Protein AF-A0A426XT14-F1 (afdb_monomer_lite)

Organism: Ensete ventricosum (NCBI:txid4639)

Sequence (103 aa):
MAAATVSGINLHDLPESILTNIFLLVSDVRSRNAMALACRRWRYLERATRASLALRGHVRAPFLVPTCFPAVADLDLSLLSPWGHHPFLHHQQPPQHYHHHHH

Radius of gyration: 22.33 Å; chains: 1; bounding box: 71×34×58 Å

pLDDT: mean 83.22, std 16.72, range [40.22, 98.12]

InterPro domains:
  IPR036047 F-box-like domain superfamily [SSF81383] (7-46)
  IPR041567 COI1, F-box [PF18511] (14-51)

Secondary structure (DSSP, 8-state):
----------GGGS-HHHHHHHHHH---HHHHHHHHHH-HHHHHHHHHH--EEEEEEE-S-GGGHHHH-TT--EEEEEEEESTTS-TTS---PPP--------

Structure (mmCIF, N/CA/C/O backbone):
data_AF-A0A426XT14-F1
#
_entry.id   AF-A0A426XT14-F1
#
loop_
_atom_site.group_PDB
_atom_site.id
_atom_site.type_symbol
_atom_site.label_atom_id
_atom_site.label_alt_id
_atom_site.label_comp_id
_atom_site.label_asym_id
_atom_site.label_entity_id
_atom_site.label_seq_id
_atom_site.pdbx_PDB_ins_code
_atom_site.Cartn_x
_atom_site.Cartn_y
_atom_site.Cartn_z
_atom_site.occupancy
_atom_site.B_iso_or_equiv
_atom_site.auth_seq_id
_atom_site.auth_comp_id
_atom_site.auth_asym_id
_atom_site.auth_atom_id
_atom_site.pdbx_PDB_model_num
ATOM 1 N N . MET A 1 1 ? -15.127 23.721 39.820 1.00 40.22 1 MET A N 1
ATOM 2 C CA . MET A 1 1 ? -15.861 22.909 38.826 1.00 40.22 1 MET A CA 1
ATOM 3 C C . MET A 1 1 ? -14.832 22.267 37.911 1.00 40.22 1 MET A C 1
ATOM 5 O O . MET A 1 1 ? -14.126 22.998 37.231 1.00 40.22 1 MET A O 1
ATOM 9 N N . ALA A 1 2 ? -14.660 20.945 37.969 1.00 44.62 2 ALA A N 1
ATOM 10 C CA . ALA A 1 2 ? -13.751 20.232 37.073 1.00 44.62 2 ALA A CA 1
ATOM 11 C C . ALA A 1 2 ? -14.435 20.069 35.709 1.00 44.62 2 ALA A C 1
ATOM 13 O O . ALA A 1 2 ? -15.531 19.515 35.636 1.00 44.62 2 ALA A O 1
ATOM 14 N N . ALA A 1 3 ? -13.821 20.597 34.651 1.00 51.94 3 ALA A N 1
ATOM 15 C CA . ALA A 1 3 ? -14.293 20.408 33.288 1.00 51.94 3 ALA A CA 1
ATOM 16 C C . ALA A 1 3 ? -14.131 18.928 32.920 1.00 51.94 3 ALA A C 1
ATOM 18 O O . ALA A 1 3 ? -13.010 18.423 32.870 1.00 51.94 3 ALA A O 1
ATOM 19 N N . ALA A 1 4 ? -15.244 18.230 32.695 1.00 59.06 4 ALA A N 1
ATOM 20 C CA . ALA A 1 4 ? -15.214 16.896 32.120 1.00 59.06 4 ALA A CA 1
ATOM 21 C C . ALA A 1 4 ? -14.629 17.010 30.708 1.00 59.06 4 ALA A C 1
ATOM 23 O O . ALA A 1 4 ? -15.250 17.574 29.806 1.00 59.06 4 ALA A O 1
ATOM 24 N N . THR A 1 5 ? -13.405 16.524 30.524 1.00 61.31 5 THR A N 1
ATOM 25 C CA . THR A 1 5 ? -12.832 16.351 29.197 1.00 61.31 5 THR A CA 1
ATOM 26 C C . THR A 1 5 ? -13.654 15.280 28.494 1.00 61.31 5 THR A C 1
ATOM 28 O O . THR A 1 5 ? -13.698 14.132 28.930 1.00 61.31 5 THR A O 1
ATOM 31 N N . VAL A 1 6 ? -14.334 15.642 27.404 1.00 64.69 6 VAL A N 1
ATOM 32 C CA . VAL A 1 6 ? -14.827 14.636 26.462 1.00 64.69 6 VAL A CA 1
ATOM 33 C C . VAL A 1 6 ? -13.582 13.946 25.922 1.00 64.69 6 VAL A C 1
ATOM 35 O O . VAL A 1 6 ? -12.864 14.503 25.092 1.00 64.69 6 VAL A O 1
ATOM 38 N N . SER A 1 7 ? -13.275 12.762 26.444 1.00 66.81 7 SER A N 1
ATOM 39 C CA . SER A 1 7 ? -12.279 11.883 25.851 1.00 66.81 7 SER A CA 1
ATOM 40 C C . SER A 1 7 ? -12.852 11.427 24.513 1.00 66.81 7 SER A C 1
ATOM 42 O O . SER A 1 7 ? -13.628 10.474 24.450 1.00 66.81 7 SER A O 1
ATOM 44 N N . GLY A 1 8 ? -12.555 12.178 23.453 1.00 68.56 8 GLY A N 1
ATOM 45 C CA . GLY A 1 8 ? -12.885 11.764 22.099 1.00 68.56 8 GLY A CA 1
ATOM 46 C C . GLY A 1 8 ? -12.298 10.380 21.833 1.00 68.56 8 GLY A C 1
ATOM 47 O O . GLY A 1 8 ? -11.229 10.046 22.345 1.00 68.56 8 GLY A O 1
ATOM 48 N N . ILE A 1 9 ? -13.006 9.572 21.047 1.00 77.12 9 ILE A N 1
ATOM 49 C CA . ILE A 1 9 ? -12.474 8.300 20.557 1.00 77.12 9 ILE A CA 1
ATOM 50 C C . ILE A 1 9 ? -11.244 8.639 19.718 1.00 77.12 9 ILE A C 1
ATOM 52 O O . ILE A 1 9 ? -11.362 9.316 18.693 1.00 77.12 9 ILE A O 1
ATOM 56 N N . ASN A 1 10 ? -10.060 8.211 20.155 1.00 85.25 10 ASN A N 1
ATOM 57 C CA . ASN A 1 10 ? -8.862 8.413 19.358 1.00 85.25 10 ASN A CA 1
ATOM 58 C C . ASN A 1 10 ? -8.885 7.433 18.193 1.00 85.25 10 ASN A C 1
ATOM 60 O O . ASN A 1 10 ? -9.397 6.319 18.292 1.00 85.25 10 ASN A O 1
ATOM 64 N N . LEU A 1 11 ? -8.241 7.803 17.089 1.00 85.50 11 LEU A N 1
ATOM 65 C CA . LEU A 1 11 ? -8.120 6.917 15.933 1.00 85.50 11 LEU A CA 1
ATOM 66 C C . LEU A 1 11 ? -7.453 5.573 16.306 1.00 85.50 11 LEU A C 1
ATOM 68 O O . LEU A 1 11 ? -7.744 4.542 15.709 1.00 85.50 11 LEU A O 1
ATOM 72 N N . HIS A 1 12 ? -6.59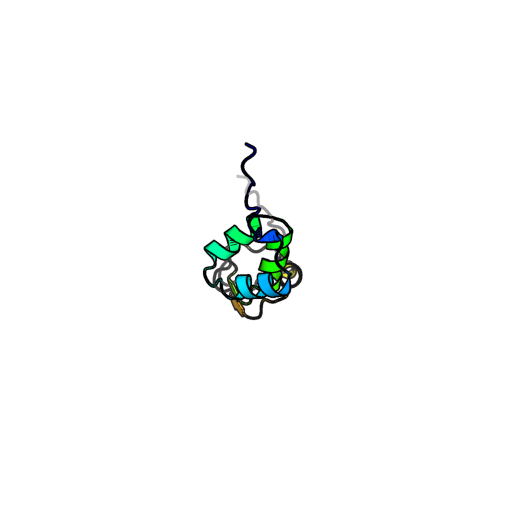6 5.561 17.330 1.00 84.19 12 HIS A N 1
ATOM 73 C CA . HIS A 1 12 ? -5.966 4.349 17.859 1.00 84.19 12 HIS A CA 1
ATOM 74 C C . HIS A 1 12 ? -6.923 3.418 18.616 1.00 84.19 12 HIS A C 1
ATOM 76 O O . HIS A 1 12 ? -6.643 2.222 18.691 1.00 84.19 12 HIS A O 1
ATOM 82 N N . ASP A 1 13 ? -8.044 3.930 19.118 1.00 89.38 13 ASP A N 1
ATOM 83 C CA . ASP A 1 13 ? -9.036 3.151 19.867 1.00 89.38 13 ASP A CA 1
ATOM 84 C C . ASP A 1 13 ? -9.971 2.372 18.926 1.00 89.38 13 ASP A C 1
ATOM 86 O O . ASP A 1 13 ? -10.738 1.514 19.361 1.00 89.38 13 ASP A O 1
ATOM 90 N N . LEU A 1 14 ? -9.895 2.634 17.614 1.00 91.19 14 LEU A N 1
ATOM 91 C CA . LEU A 1 14 ? -10.708 1.939 16.628 1.00 91.19 14 LEU A CA 1
ATOM 92 C C . LEU A 1 14 ? -10.291 0.462 16.457 1.00 91.19 14 LEU A C 1
ATOM 94 O O . LEU A 1 14 ? -9.090 0.135 16.442 1.00 91.19 14 LEU A O 1
ATOM 98 N N . PRO A 1 15 ? -11.276 -0.429 16.224 1.00 93.38 15 PRO A N 1
ATOM 99 C CA . PRO A 1 15 ? -11.034 -1.792 15.776 1.00 93.38 15 PRO A CA 1
ATOM 100 C 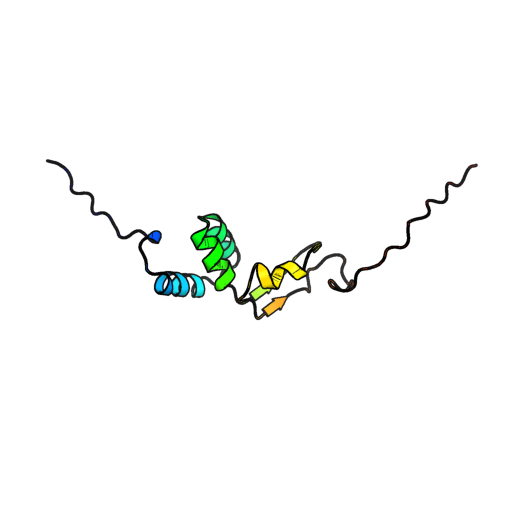C . PRO A 1 15 ? -10.175 -1.839 14.511 1.00 93.38 15 PRO A C 1
ATOM 102 O O . PRO A 1 15 ? -10.271 -0.982 13.627 1.00 93.38 15 PRO A O 1
ATOM 105 N N . GLU A 1 16 ? -9.361 -2.886 14.396 1.00 92.00 16 GLU A N 1
ATOM 106 C CA . GLU A 1 16 ? -8.430 -3.046 13.278 1.00 92.00 16 GLU A CA 1
ATOM 107 C C . GLU A 1 16 ? -9.133 -3.127 11.917 1.00 92.00 16 GLU A C 1
ATOM 109 O O . GLU A 1 16 ? -8.626 -2.574 10.946 1.00 92.00 16 GLU A O 1
ATOM 114 N N . SER A 1 17 ? -10.331 -3.713 11.845 1.00 94.62 17 SER A N 1
ATOM 115 C CA . SER A 1 17 ? -11.136 -3.769 10.617 1.00 94.62 17 SER A CA 1
ATOM 116 C C . SER A 1 17 ? -11.545 -2.382 10.109 1.00 94.62 17 SER A C 1
ATOM 118 O O . SER A 1 17 ? -11.454 -2.109 8.913 1.00 94.62 17 SER A O 1
ATOM 120 N N . ILE A 1 18 ? -11.937 -1.474 11.009 1.00 95.62 18 ILE A N 1
ATOM 121 C CA . ILE A 1 18 ? -12.309 -0.099 10.651 1.00 95.62 18 ILE A CA 1
ATOM 122 C C . ILE A 1 18 ? -11.069 0.673 10.199 1.00 95.62 18 ILE A C 1
ATOM 124 O O . ILE A 1 18 ? -11.101 1.323 9.156 1.00 95.62 18 ILE A O 1
ATOM 128 N N . LEU A 1 19 ? -9.957 0.556 10.931 1.00 94.56 19 LEU A N 1
ATOM 129 C CA . LEU A 1 19 ? -8.693 1.176 10.525 1.00 94.56 19 LEU A CA 1
ATOM 130 C C . LEU A 1 19 ? -8.206 0.657 9.174 1.00 94.56 19 LEU A C 1
ATOM 132 O O . LEU A 1 19 ? -7.777 1.448 8.343 1.00 94.56 19 LEU A O 1
ATOM 136 N N . THR A 1 20 ? -8.323 -0.644 8.922 1.00 96.00 20 THR A N 1
ATOM 137 C CA . THR A 1 20 ? -7.972 -1.253 7.633 1.00 96.00 20 THR A CA 1
ATOM 138 C C . THR A 1 20 ? -8.786 -0.630 6.501 1.00 96.00 20 THR A C 1
ATOM 140 O O . THR A 1 20 ? -8.208 -0.203 5.503 1.00 96.00 20 THR A O 1
ATOM 143 N N . ASN A 1 21 ? -10.103 -0.482 6.678 1.00 9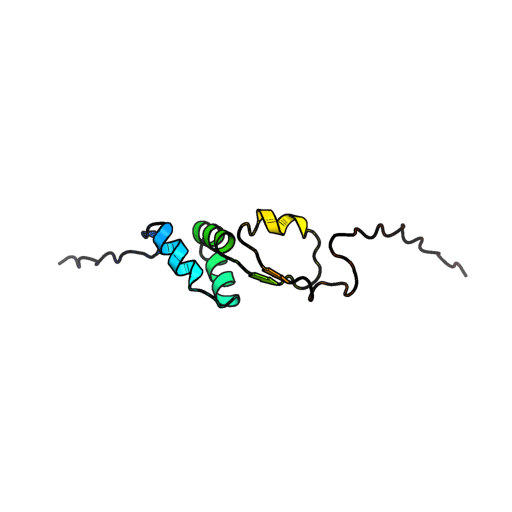6.62 21 ASN A N 1
ATOM 144 C CA . ASN A 1 21 ? -10.965 0.176 5.694 1.00 96.62 21 ASN A CA 1
ATOM 145 C C . ASN A 1 21 ? -10.580 1.643 5.467 1.00 96.62 21 ASN A C 1
ATOM 147 O O . ASN A 1 21 ? -10.506 2.078 4.323 1.00 96.62 21 ASN A O 1
ATOM 151 N N . ILE A 1 22 ? -10.264 2.396 6.527 1.00 95.75 22 ILE A N 1
ATOM 152 C CA . ILE A 1 22 ? -9.770 3.777 6.395 1.00 95.75 22 ILE A CA 1
ATOM 153 C C . ILE A 1 22 ? -8.485 3.803 5.564 1.00 95.75 22 ILE A C 1
ATOM 155 O O . ILE A 1 22 ? -8.356 4.618 4.655 1.00 95.75 22 ILE A O 1
ATOM 159 N N . PHE A 1 23 ? -7.544 2.898 5.838 1.00 96.69 23 PHE A N 1
ATOM 160 C CA . PHE A 1 23 ? -6.295 2.818 5.090 1.00 96.69 23 PHE A CA 1
ATOM 161 C C . PHE A 1 23 ? -6.546 2.486 3.619 1.00 96.69 23 PHE A C 1
ATOM 163 O O . PHE A 1 23 ? -5.910 3.095 2.769 1.00 96.69 23 PHE A O 1
ATOM 170 N N . LEU A 1 24 ? -7.470 1.582 3.290 1.00 96.38 24 LEU A N 1
ATOM 171 C CA . LEU A 1 24 ? -7.806 1.252 1.898 1.00 96.38 24 LEU A CA 1
ATOM 172 C C . LEU A 1 24 ? -8.349 2.454 1.105 1.00 96.38 24 LEU A C 1
ATOM 174 O O . LEU A 1 24 ? -8.149 2.519 -0.105 1.00 96.38 24 LEU A O 1
ATOM 178 N N . LEU A 1 25 ? -8.980 3.424 1.772 1.00 96.88 25 LEU A N 1
ATOM 179 C CA . LEU A 1 25 ? -9.497 4.642 1.137 1.00 96.88 25 LEU A CA 1
ATOM 180 C C . LEU A 1 25 ? -8.410 5.690 0.837 1.00 96.88 25 LEU A C 1
ATOM 182 O O . LEU A 1 25 ? -8.646 6.611 0.056 1.00 96.88 25 LEU A O 1
ATOM 186 N N . VAL A 1 26 ? -7.216 5.572 1.428 1.00 96.75 26 VAL A N 1
ATOM 187 C CA . VAL A 1 26 ? -6.104 6.501 1.172 1.00 96.75 26 VAL A CA 1
ATOM 188 C C . VAL A 1 26 ? -5.321 6.048 -0.059 1.00 96.75 26 VAL A C 1
ATOM 190 O O . VAL A 1 26 ? -4.480 5.146 0.019 1.00 96.75 26 VAL A O 1
ATOM 193 N N . SER A 1 27 ? -5.586 6.708 -1.188 1.00 94.44 27 SER A N 1
ATOM 194 C CA . SER A 1 27 ? -4.979 6.420 -2.495 1.00 94.44 27 SER A CA 1
ATOM 195 C C . SER A 1 27 ? -3.652 7.145 -2.742 1.00 94.44 27 SER A C 1
ATOM 197 O O . SER A 1 27 ? -2.767 6.602 -3.402 1.00 94.44 27 SER A O 1
ATOM 199 N N . ASP A 1 28 ? -3.483 8.357 -2.206 1.00 96.88 28 ASP A N 1
ATOM 200 C CA . ASP A 1 28 ? -2.276 9.155 -2.427 1.00 96.88 28 ASP A CA 1
ATOM 201 C C . ASP A 1 28 ? -1.036 8.516 -1.776 1.00 96.88 28 ASP A C 1
ATOM 203 O O . ASP A 1 28 ? -0.968 8.296 -0.562 1.00 96.88 28 ASP A O 1
ATOM 207 N N . VAL A 1 29 ? -0.006 8.267 -2.589 1.00 96.62 29 VAL A N 1
ATOM 208 C CA . VAL A 1 29 ? 1.223 7.575 -2.170 1.00 96.62 29 VAL A CA 1
ATOM 209 C C . VAL A 1 29 ? 1.963 8.350 -1.079 1.00 96.62 29 VAL A C 1
ATOM 211 O O . VAL A 1 29 ? 2.543 7.745 -0.172 1.00 96.62 29 VAL A O 1
ATOM 214 N N . ARG A 1 30 ? 1.953 9.688 -1.138 1.00 97.25 30 ARG A N 1
ATOM 215 C CA . ARG A 1 30 ? 2.661 10.526 -0.162 1.00 97.25 30 ARG A CA 1
ATOM 216 C C . ARG A 1 30 ? 1.995 10.447 1.207 1.00 97.25 30 ARG A C 1
ATOM 218 O O . ARG A 1 30 ? 2.687 10.247 2.204 1.00 97.25 30 ARG A O 1
ATOM 225 N N . SER A 1 31 ? 0.671 10.521 1.232 1.00 98.06 31 SER A N 1
ATOM 226 C CA . SER A 1 31 ? -0.164 10.347 2.419 1.00 98.06 31 SER A CA 1
ATOM 227 C C . SER A 1 31 ? 0.051 8.973 3.040 1.00 98.06 31 SER A C 1
ATOM 229 O O . SER A 1 31 ? 0.346 8.877 4.230 1.00 98.06 31 SER A O 1
ATOM 231 N N . ARG A 1 32 ? 0.043 7.908 2.230 1.00 97.69 32 ARG A N 1
ATOM 232 C CA . ARG A 1 32 ? 0.347 6.556 2.715 1.00 97.69 32 ARG A CA 1
ATOM 233 C C . ARG A 1 32 ? 1.737 6.447 3.341 1.00 97.69 32 ARG A C 1
ATOM 235 O O . ARG A 1 32 ? 1.894 5.860 4.408 1.00 97.69 32 ARG A O 1
ATOM 242 N N . ASN A 1 33 ? 2.754 7.039 2.715 1.00 97.50 33 ASN A N 1
ATOM 243 C CA . ASN A 1 33 ? 4.105 7.053 3.280 1.00 97.50 33 ASN A CA 1
ATOM 244 C C . ASN A 1 33 ? 4.153 7.794 4.626 1.00 97.50 33 ASN A C 1
ATOM 246 O O . ASN A 1 33 ? 4.814 7.319 5.545 1.00 97.50 33 ASN A O 1
ATOM 250 N N . ALA A 1 34 ? 3.437 8.914 4.762 1.00 98.12 34 ALA A N 1
ATOM 251 C CA . ALA A 1 34 ? 3.341 9.647 6.022 1.00 98.12 34 ALA A CA 1
ATOM 252 C C . ALA A 1 34 ? 2.627 8.829 7.113 1.00 98.12 34 ALA A C 1
ATOM 254 O O . ALA A 1 34 ? 3.109 8.762 8.243 1.00 98.12 34 ALA A O 1
ATOM 255 N N . MET A 1 35 ? 1.537 8.132 6.773 1.00 96.38 35 MET A N 1
ATOM 256 C CA . MET A 1 35 ? 0.821 7.252 7.707 1.00 96.38 35 MET A CA 1
ATOM 257 C C . MET A 1 35 ? 1.732 6.159 8.277 1.00 96.38 35 MET A C 1
ATOM 259 O O . MET A 1 35 ? 1.726 5.916 9.482 1.00 96.38 35 MET A O 1
ATOM 263 N N . ALA A 1 36 ? 2.570 5.540 7.440 1.00 97.06 36 ALA A N 1
ATOM 264 C CA . ALA A 1 36 ? 3.517 4.517 7.883 1.00 97.06 36 ALA A CA 1
ATOM 265 C C . ALA A 1 36 ? 4.572 5.033 8.884 1.00 97.06 36 ALA A C 1
ATOM 267 O O . ALA A 1 36 ? 5.203 4.226 9.569 1.00 97.06 36 ALA A O 1
ATOM 268 N N . LEU A 1 37 ? 4.782 6.350 8.975 1.00 97.69 37 LEU A N 1
ATOM 269 C CA . LEU A 1 37 ? 5.733 6.969 9.901 1.00 97.69 37 LEU A CA 1
ATOM 270 C C . LEU A 1 37 ? 5.099 7.392 11.231 1.00 97.69 37 LEU A C 1
ATOM 272 O O . LEU A 1 37 ? 5.833 7.645 12.181 1.00 97.69 37 LEU A O 1
ATOM 276 N N . ALA A 1 38 ? 3.767 7.437 11.329 1.00 95.56 38 ALA A N 1
ATOM 277 C CA . ALA A 1 38 ? 3.080 7.902 12.532 1.00 95.56 38 ALA A CA 1
ATOM 278 C C . ALA A 1 38 ? 3.317 6.979 13.740 1.00 95.56 38 ALA A C 1
ATOM 280 O O . ALA A 1 38 ? 3.644 7.441 14.830 1.00 95.56 38 ALA A O 1
ATOM 281 N N . CYS A 1 39 ? 3.169 5.660 13.559 1.00 94.94 39 CYS A N 1
ATOM 282 C CA . CYS A 1 39 ? 3.475 4.664 14.587 1.00 94.94 39 CYS A CA 1
ATOM 283 C C . CYS A 1 39 ? 3.670 3.255 13.995 1.00 94.94 39 CYS A C 1
ATOM 285 O O . CYS A 1 39 ? 3.360 2.994 12.831 1.00 94.94 39 CYS A O 1
ATOM 287 N N . ARG A 1 40 ? 4.146 2.301 14.811 1.00 95.62 40 ARG A N 1
ATOM 288 C CA . ARG A 1 40 ? 4.399 0.911 14.371 1.00 95.62 40 ARG A CA 1
ATOM 289 C C . ARG A 1 40 ? 3.139 0.186 13.884 1.00 95.62 40 ARG A C 1
ATOM 291 O O . ARG A 1 40 ? 3.209 -0.537 12.895 1.00 95.62 40 ARG A O 1
ATOM 298 N N . ARG A 1 41 ? 1.996 0.399 14.545 1.00 95.00 41 ARG A N 1
ATOM 299 C CA . ARG A 1 41 ? 0.710 -0.203 14.147 1.00 95.00 41 ARG A CA 1
ATOM 300 C C . ARG A 1 41 ? 0.272 0.296 12.770 1.00 95.00 41 ARG A C 1
ATOM 302 O O . ARG A 1 41 ? -0.139 -0.497 11.932 1.00 95.00 41 ARG A O 1
ATOM 309 N N . TRP A 1 42 ? 0.423 1.594 12.516 1.00 96.12 42 TRP A N 1
ATOM 310 C CA . TRP A 1 42 ? 0.081 2.191 11.225 1.00 96.12 42 TRP A CA 1
ATOM 311 C C . TRP A 1 42 ? 1.034 1.743 10.130 1.00 96.12 42 TRP A C 1
ATOM 313 O O . TRP A 1 42 ? 0.583 1.438 9.036 1.00 96.12 42 TRP A O 1
ATOM 323 N N . ARG A 1 43 ? 2.330 1.610 10.430 1.00 97.00 43 ARG A N 1
ATOM 324 C CA . ARG A 1 43 ? 3.280 0.989 9.504 1.00 97.00 43 ARG A CA 1
ATOM 325 C C . ARG A 1 43 ? 2.811 -0.397 9.069 1.00 97.00 43 ARG A C 1
ATOM 327 O O . ARG A 1 43 ? 2.790 -0.664 7.876 1.00 97.00 43 ARG A O 1
ATOM 334 N N . TYR A 1 44 ? 2.443 -1.265 10.009 1.00 96.19 44 TYR A N 1
ATOM 335 C CA . TYR A 1 44 ? 1.997 -2.622 9.685 1.00 96.19 44 TYR A CA 1
ATOM 336 C C . TYR A 1 44 ? 0.743 -2.615 8.798 1.00 96.19 44 TYR A C 1
ATOM 338 O O . TYR A 1 44 ? 0.750 -3.218 7.727 1.00 96.19 44 TYR A O 1
ATOM 346 N N . LEU A 1 45 ? -0.285 -1.856 9.189 1.00 96.38 45 LEU A N 1
ATOM 347 C CA . LEU A 1 45 ? -1.524 -1.734 8.418 1.00 96.38 45 LEU A CA 1
ATOM 348 C C . LEU A 1 45 ? -1.296 -1.139 7.028 1.00 96.38 45 LEU A C 1
ATOM 350 O O . LEU A 1 45 ? -1.866 -1.617 6.052 1.00 96.38 45 LEU A O 1
ATOM 354 N N . GLU A 1 46 ? -0.432 -0.131 6.913 1.00 97.56 46 GLU A N 1
ATOM 355 C CA . GLU A 1 46 ? -0.096 0.492 5.635 1.00 97.56 46 GLU A CA 1
ATOM 356 C C . GLU A 1 46 ? 0.497 -0.516 4.660 1.00 97.56 46 GLU A C 1
ATOM 358 O O . GLU A 1 46 ? 0.054 -0.586 3.513 1.00 97.56 46 GLU A O 1
ATOM 363 N N . ARG A 1 47 ? 1.455 -1.313 5.138 1.00 97.12 47 ARG A N 1
ATOM 364 C CA . ARG A 1 47 ? 2.111 -2.366 4.365 1.00 97.12 47 ARG A CA 1
ATOM 365 C C . ARG A 1 47 ? 1.157 -3.501 3.995 1.00 97.12 47 ARG A C 1
ATOM 367 O O . ARG A 1 47 ? 1.236 -4.006 2.880 1.00 97.12 47 ARG A O 1
ATOM 374 N N . ALA A 1 48 ? 0.249 -3.863 4.900 1.00 96.88 48 ALA A N 1
ATOM 375 C CA . ALA A 1 48 ? -0.750 -4.910 4.692 1.00 96.88 48 ALA A CA 1
ATOM 376 C C . ALA A 1 48 ? -1.905 -4.498 3.762 1.00 96.88 48 ALA A C 1
ATOM 378 O O . ALA A 1 48 ? -2.661 -5.354 3.326 1.00 96.88 48 ALA A O 1
ATOM 379 N N . THR A 1 49 ? -2.057 -3.206 3.458 1.00 97.44 49 THR A N 1
ATOM 380 C CA . THR A 1 49 ? -3.161 -2.692 2.623 1.00 97.44 49 THR A CA 1
ATOM 381 C C . THR A 1 49 ? -2.697 -1.995 1.346 1.00 97.44 49 THR A C 1
ATOM 383 O O . THR A 1 49 ? -3.525 -1.577 0.541 1.00 97.44 49 THR A O 1
ATOM 386 N N . ARG A 1 50 ? -1.385 -1.841 1.124 1.00 97.50 50 ARG A N 1
ATOM 387 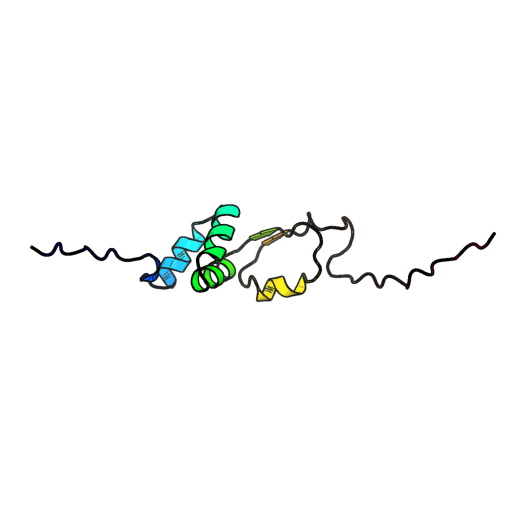C CA . ARG A 1 50 ? -0.864 -1.254 -0.116 1.00 97.50 50 ARG A CA 1
ATOM 388 C C . ARG A 1 50 ? -0.931 -2.281 -1.248 1.00 97.50 50 ARG A C 1
ATOM 390 O O . ARG A 1 50 ? -0.192 -3.256 -1.221 1.00 97.50 50 ARG A O 1
ATOM 397 N N . ALA A 1 51 ? -1.761 -2.006 -2.253 1.00 96.81 51 ALA A N 1
ATOM 398 C CA . ALA A 1 51 ? -1.943 -2.874 -3.418 1.00 96.81 51 ALA A CA 1
ATOM 399 C C . ALA A 1 51 ? -0.965 -2.596 -4.575 1.00 96.81 51 ALA A C 1
ATOM 401 O O . ALA A 1 51 ? -0.644 -3.514 -5.324 1.00 96.81 51 ALA A O 1
ATOM 402 N N . SER A 1 52 ? -0.477 -1.357 -4.713 1.00 96.81 52 SER A N 1
ATOM 403 C CA . SER A 1 52 ? 0.450 -0.958 -5.782 1.00 96.81 52 SER A CA 1
ATOM 404 C C . SER A 1 52 ? 1.717 -0.309 -5.221 1.00 96.81 52 SER A C 1
ATOM 406 O O . SER A 1 52 ? 1.664 0.462 -4.253 1.00 96.81 52 SER A O 1
ATOM 408 N N . LEU A 1 53 ? 2.871 -0.632 -5.805 1.00 95.69 53 LEU A N 1
ATOM 409 C CA . LEU A 1 53 ? 4.173 -0.098 -5.423 1.00 95.69 53 LEU A CA 1
ATOM 410 C C . LEU A 1 53 ? 5.043 0.138 -6.662 1.00 95.69 53 LEU A C 1
ATOM 412 O O . LEU A 1 53 ? 5.329 -0.790 -7.405 1.00 95.69 53 LEU A O 1
ATOM 416 N N . ALA A 1 54 ? 5.544 1.362 -6.827 1.00 94.50 54 ALA A N 1
ATOM 417 C CA . ALA A 1 54 ? 6.578 1.674 -7.810 1.00 94.50 54 ALA A CA 1
ATOM 418 C C . ALA A 1 54 ? 7.940 1.797 -7.118 1.00 94.50 54 ALA A C 1
ATOM 420 O O . ALA A 1 54 ? 8.121 2.650 -6.240 1.00 94.50 54 ALA A O 1
ATOM 421 N N . LEU A 1 55 ? 8.902 0.959 -7.502 1.00 91.94 55 LEU A N 1
ATOM 422 C CA . LEU A 1 55 ? 10.272 1.051 -7.009 1.00 91.94 55 LEU A CA 1
ATOM 423 C C . LEU A 1 55 ? 11.072 2.030 -7.866 1.00 91.94 55 LEU A C 1
ATOM 425 O O . LEU A 1 55 ? 11.015 2.005 -9.092 1.00 91.94 55 LEU A O 1
ATOM 429 N N . ARG A 1 56 ? 11.832 2.907 -7.208 1.00 89.94 56 ARG A N 1
ATOM 430 C CA . ARG A 1 56 ? 12.617 3.956 -7.867 1.00 89.94 56 ARG A CA 1
ATOM 431 C C . ARG A 1 56 ? 14.057 3.923 -7.384 1.00 89.94 56 ARG A C 1
ATOM 433 O O . ARG A 1 56 ? 14.306 3.795 -6.186 1.00 89.94 56 ARG A O 1
ATOM 440 N N . GLY A 1 57 ? 14.988 4.112 -8.314 1.00 87.50 57 GLY A N 1
ATOM 441 C CA . GLY A 1 57 ? 16.416 4.182 -8.020 1.00 87.50 57 GLY A CA 1
ATOM 442 C C . GLY A 1 57 ? 17.079 2.812 -7.889 1.00 87.50 57 GLY A C 1
ATOM 443 O O . GLY A 1 57 ? 16.622 1.825 -8.462 1.00 87.50 57 GLY A O 1
ATOM 444 N N . HIS A 1 58 ? 18.197 2.764 -7.166 1.00 86.12 58 HIS A N 1
ATOM 445 C CA . HIS A 1 58 ? 19.048 1.581 -7.131 1.00 86.12 58 HIS A CA 1
ATOM 446 C C . HIS A 1 58 ? 18.553 0.568 -6.097 1.00 86.12 58 HIS A C 1
ATOM 448 O O . HIS A 1 58 ? 18.686 0.775 -4.887 1.00 86.12 58 HIS A O 1
ATOM 454 N N . VAL A 1 59 ? 17.993 -0.543 -6.571 1.00 79.56 59 VAL A N 1
ATOM 455 C CA . VAL A 1 59 ? 17.440 -1.583 -5.702 1.00 79.56 59 VAL A CA 1
ATOM 456 C C . VAL A 1 59 ? 18.472 -2.673 -5.440 1.00 79.56 59 VAL A C 1
ATOM 458 O O . VAL A 1 59 ? 18.857 -3.420 -6.331 1.00 79.56 59 VAL A O 1
ATOM 461 N N . ARG A 1 60 ? 18.902 -2.768 -4.177 1.00 81.00 60 ARG A N 1
ATOM 462 C CA . ARG A 1 60 ? 19.858 -3.782 -3.696 1.00 81.00 60 ARG A CA 1
ATOM 463 C C . ARG A 1 60 ? 19.195 -5.054 -3.176 1.00 81.00 60 ARG A C 1
ATOM 465 O O . ARG A 1 60 ? 19.828 -6.098 -3.129 1.00 81.00 60 ARG A O 1
ATOM 472 N N . ALA A 1 61 ? 17.943 -4.950 -2.734 1.00 84.38 61 ALA A N 1
ATOM 473 C CA . ALA A 1 61 ? 17.239 -6.034 -2.054 1.00 84.38 61 ALA A CA 1
ATOM 474 C C . ALA A 1 61 ? 15.765 -6.130 -2.495 1.00 84.38 61 ALA A C 1
ATOM 476 O O . ALA A 1 61 ? 14.863 -5.954 -1.674 1.00 84.38 61 ALA A O 1
ATOM 477 N N . PRO A 1 62 ? 15.490 -6.396 -3.788 1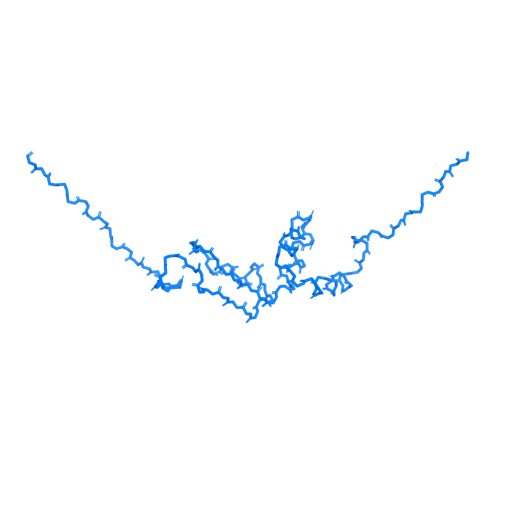.00 83.81 62 PRO A N 1
ATOM 478 C CA . PRO A 1 62 ? 14.117 -6.490 -4.298 1.00 83.81 62 PRO A CA 1
ATOM 479 C C . PRO A 1 62 ? 13.349 -7.667 -3.676 1.00 83.81 62 PRO A C 1
ATOM 481 O O . PRO A 1 62 ? 12.132 -7.615 -3.530 1.00 83.81 62 PRO A O 1
ATOM 484 N N . PHE A 1 63 ? 14.066 -8.700 -3.229 1.00 85.75 63 PHE A N 1
ATOM 485 C CA . PHE A 1 63 ? 13.512 -9.870 -2.545 1.00 85.75 63 PHE A CA 1
ATOM 486 C C . PHE A 1 63 ? 12.833 -9.549 -1.202 1.00 85.75 63 PHE A C 1
ATOM 488 O O . PHE A 1 63 ? 12.115 -10.389 -0.671 1.00 85.75 63 PHE A O 1
ATOM 495 N N . LEU A 1 64 ? 13.031 -8.348 -0.643 1.00 90.19 64 LEU A N 1
ATOM 496 C CA . LEU A 1 64 ? 12.337 -7.908 0.571 1.00 90.19 64 LEU A CA 1
ATOM 497 C C . LEU A 1 64 ? 10.923 -7.384 0.300 1.00 90.19 64 LEU A C 1
ATOM 499 O O . LEU A 1 64 ? 10.164 -7.186 1.245 1.00 90.19 64 LEU A O 1
ATOM 503 N N . VAL A 1 65 ? 10.547 -7.132 -0.956 1.00 92.38 65 VAL A N 1
ATOM 504 C CA . VAL A 1 65 ? 9.226 -6.571 -1.279 1.00 92.38 65 VAL A CA 1
ATOM 505 C C . VAL A 1 65 ? 8.081 -7.461 -0.774 1.00 92.38 65 VAL A C 1
ATOM 507 O O . VAL A 1 65 ? 7.234 -6.921 -0.064 1.00 92.38 65 VAL A O 1
ATOM 510 N N . PRO A 1 66 ? 8.069 -8.792 -0.998 1.00 91.00 66 PRO A N 1
ATOM 511 C CA . PRO A 1 66 ? 6.970 -9.645 -0.537 1.00 91.00 66 PRO A CA 1
ATOM 512 C C . PRO A 1 66 ? 6.832 -9.701 0.990 1.00 91.00 66 PRO A C 1
ATOM 514 O O . PRO A 1 66 ? 5.731 -9.854 1.508 1.00 91.00 66 PRO A O 1
ATOM 517 N N . THR A 1 67 ? 7.936 -9.554 1.730 1.00 93.81 67 THR A N 1
ATOM 518 C CA . THR A 1 67 ? 7.910 -9.558 3.202 1.00 93.81 67 THR A CA 1
ATOM 519 C C . THR A 1 67 ? 7.538 -8.192 3.772 1.00 93.81 67 THR A C 1
ATOM 521 O O . THR A 1 67 ? 6.861 -8.104 4.793 1.00 93.81 67 THR A O 1
ATOM 524 N N . CYS A 1 68 ? 7.962 -7.109 3.116 1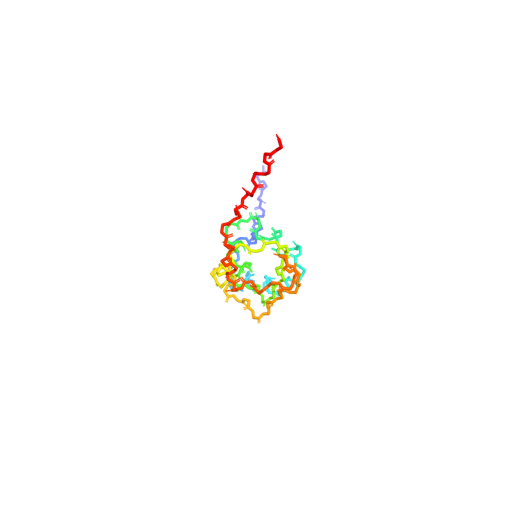.00 94.69 68 CYS A N 1
ATOM 525 C CA . CYS A 1 68 ? 7.680 -5.747 3.554 1.00 94.69 68 CYS A CA 1
ATOM 526 C C . CYS A 1 68 ? 6.293 -5.258 3.142 1.00 94.69 68 CYS A C 1
ATOM 528 O O . CYS A 1 68 ? 5.769 -4.383 3.822 1.00 94.69 68 CYS A O 1
ATOM 530 N N . PHE A 1 69 ? 5.739 -5.762 2.040 1.00 96.81 69 PHE A N 1
ATOM 531 C CA . PHE A 1 69 ? 4.477 -5.332 1.443 1.00 96.81 69 PHE A CA 1
ATOM 532 C C . PHE A 1 69 ? 3.675 -6.551 0.954 1.00 96.81 69 PHE A C 1
ATOM 534 O O . PHE A 1 69 ? 3.626 -6.822 -0.247 1.00 96.81 69 PHE A O 1
ATOM 541 N N . PRO A 1 70 ? 3.045 -7.303 1.870 1.00 96.06 70 PRO A N 1
ATOM 542 C CA . PRO A 1 70 ? 2.431 -8.590 1.540 1.00 96.06 70 PRO A CA 1
ATOM 543 C C . PRO A 1 70 ? 1.195 -8.492 0.631 1.00 96.06 70 PRO A C 1
ATOM 545 O O . PRO A 1 70 ? 0.822 -9.488 0.023 1.00 96.06 70 PRO A O 1
ATOM 548 N N . ALA A 1 71 ? 0.555 -7.323 0.534 1.00 96.31 71 ALA A N 1
ATOM 549 C CA . ALA A 1 71 ? -0.659 -7.123 -0.263 1.00 96.31 71 ALA A CA 1
ATOM 550 C C . ALA A 1 71 ? -0.414 -6.489 -1.643 1.00 96.31 71 ALA A C 1
ATOM 552 O O . ALA A 1 71 ? -1.375 -6.201 -2.356 1.00 96.31 71 ALA A O 1
ATOM 553 N N . VAL A 1 72 ? 0.847 -6.249 -2.024 1.00 96.88 72 VAL A N 1
ATOM 554 C CA . VAL A 1 72 ? 1.164 -5.663 -3.332 1.00 96.88 72 VAL A CA 1
ATOM 555 C C . VAL A 1 72 ? 0.837 -6.667 -4.435 1.00 96.88 72 VAL A C 1
ATOM 557 O O . VAL A 1 72 ? 1.431 -7.740 -4.504 1.00 96.88 72 VAL A O 1
ATOM 560 N N . ALA A 1 73 ? -0.098 -6.287 -5.301 1.00 96.00 73 ALA A N 1
ATOM 561 C CA . ALA A 1 73 ? -0.504 -7.019 -6.497 1.00 96.00 73 ALA A CA 1
ATOM 562 C C . ALA A 1 73 ? 0.007 -6.352 -7.787 1.00 96.00 73 ALA A C 1
ATOM 564 O O . ALA A 1 73 ? 0.121 -7.011 -8.815 1.00 96.00 73 ALA A O 1
ATOM 565 N N . ASP A 1 74 ? 0.334 -5.059 -7.722 1.00 96.19 74 ASP A N 1
ATOM 566 C CA . ASP A 1 74 ? 0.861 -4.267 -8.832 1.00 96.19 74 ASP A CA 1
ATOM 567 C C . ASP A 1 74 ? 2.240 -3.693 -8.463 1.00 96.19 74 ASP A C 1
ATOM 569 O O . ASP A 1 74 ? 2.371 -2.878 -7.547 1.00 96.19 74 ASP A O 1
ATOM 573 N N . LEU A 1 75 ? 3.289 -4.164 -9.138 1.00 94.19 75 LEU A N 1
ATOM 574 C CA . LEU A 1 75 ? 4.676 -3.805 -8.849 1.00 94.19 75 LEU A CA 1
ATOM 575 C C . LEU A 1 75 ? 5.341 -3.213 -10.093 1.00 94.19 75 LEU A C 1
ATOM 577 O O . LEU A 1 75 ? 5.717 -3.936 -11.014 1.00 94.19 75 LEU A O 1
ATOM 581 N N . ASP A 1 76 ? 5.547 -1.898 -10.077 1.00 93.06 76 ASP A N 1
ATOM 582 C CA . ASP A 1 76 ? 6.239 -1.174 -11.140 1.00 93.06 76 ASP A CA 1
ATOM 583 C C . ASP A 1 76 ? 7.748 -1.098 -10.855 1.00 93.06 76 ASP A C 1
ATOM 585 O O . ASP A 1 76 ? 8.203 -0.539 -9.851 1.00 93.06 76 ASP A O 1
ATOM 589 N N . LEU A 1 77 ? 8.529 -1.678 -11.767 1.00 90.25 77 LEU A N 1
ATOM 590 C CA . LEU A 1 77 ? 9.993 -1.723 -11.739 1.00 90.25 77 LEU A CA 1
ATOM 591 C C . LEU A 1 77 ? 10.627 -0.869 -12.844 1.00 90.25 77 LEU A C 1
ATOM 593 O O . LEU A 1 77 ? 11.847 -0.878 -13.005 1.00 90.25 77 LEU A O 1
ATOM 597 N N . SER A 1 78 ? 9.821 -0.142 -13.620 1.00 88.38 78 SER A N 1
ATOM 598 C CA . SER A 1 78 ? 10.292 0.610 -14.783 1.00 88.38 78 SER A CA 1
ATOM 599 C C . SER A 1 78 ? 11.298 1.699 -14.413 1.00 88.38 78 SER A C 1
ATOM 601 O O . SER A 1 78 ? 12.190 1.974 -15.197 1.00 88.38 78 SER A O 1
ATOM 603 N N . LEU A 1 79 ? 11.211 2.272 -13.208 1.00 87.94 79 LEU A N 1
ATOM 604 C CA . LEU A 1 79 ? 12.034 3.399 -12.747 1.00 87.94 79 LEU A CA 1
ATOM 605 C C . LEU A 1 79 ? 13.296 2.979 -11.966 1.00 87.94 79 LEU A C 1
ATOM 607 O O . LEU A 1 79 ? 13.862 3.774 -11.199 1.00 87.94 79 LEU A O 1
ATOM 611 N N . LEU A 1 80 ? 13.715 1.722 -12.103 1.00 88.62 80 LEU A N 1
ATOM 612 C CA . LEU A 1 80 ? 14.907 1.204 -11.442 1.00 88.62 80 LEU A CA 1
ATOM 613 C C . LEU A 1 80 ? 16.198 1.625 -12.139 1.00 88.62 80 LEU A C 1
ATOM 615 O O . LEU A 1 80 ? 16.271 1.744 -13.361 1.00 88.62 80 LEU A O 1
ATOM 619 N N . SER A 1 81 ? 17.247 1.798 -11.335 1.00 81.75 81 SER A N 1
ATOM 620 C CA . SER A 1 81 ? 18.604 2.017 -11.823 1.00 81.75 81 SER A CA 1
ATOM 621 C C . SER A 1 81 ? 19.541 0.850 -11.474 1.00 81.75 81 SER A C 1
ATOM 623 O O . SER A 1 81 ? 19.455 0.282 -10.377 1.00 81.75 81 SER A O 1
ATOM 625 N N . PRO A 1 82 ? 20.504 0.523 -12.352 1.00 80.56 82 PRO A N 1
ATOM 626 C CA . PRO A 1 82 ? 20.704 1.074 -13.697 1.00 80.56 82 PRO A CA 1
ATOM 627 C C . PRO A 1 82 ? 19.635 0.598 -14.696 1.00 80.56 82 PRO A C 1
ATOM 629 O O . PRO A 1 82 ? 19.230 -0.562 -14.694 1.00 80.56 82 PRO A O 1
ATOM 632 N N . TRP A 1 83 ? 19.187 1.509 -15.562 1.00 71.50 83 TRP A N 1
ATOM 633 C CA . TRP A 1 83 ? 18.184 1.214 -16.586 1.00 71.50 83 TRP A CA 1
ATOM 634 C C . TRP A 1 83 ? 18.672 0.091 -17.513 1.00 71.50 83 TRP A C 1
ATOM 636 O O . TRP A 1 83 ? 19.864 -0.007 -17.812 1.00 71.50 83 TRP A O 1
ATOM 646 N N . GLY A 1 84 ? 17.762 -0.787 -17.937 1.00 68.00 84 GLY A N 1
ATOM 647 C CA . GLY A 1 84 ? 18.088 -1.923 -18.808 1.00 68.00 84 GLY A CA 1
ATOM 648 C C . GLY A 1 84 ? 18.781 -3.106 -18.118 1.00 68.00 84 GLY A C 1
ATOM 649 O O . GLY A 1 84 ? 19.096 -4.083 -18.792 1.00 68.00 84 GLY A O 1
ATOM 650 N N . HIS A 1 85 ? 18.999 -3.062 -16.798 1.00 70.12 85 HIS A N 1
ATOM 651 C CA . HIS A 1 85 ? 19.488 -4.210 -16.030 1.00 70.12 85 HIS A CA 1
ATOM 652 C C . HIS A 1 85 ? 18.325 -4.941 -15.365 1.00 70.12 85 HIS A C 1
ATOM 654 O O . HIS A 1 85 ? 17.454 -4.321 -14.756 1.00 70.12 85 HIS A O 1
ATOM 660 N N . HIS A 1 86 ? 18.312 -6.271 -15.457 1.00 71.25 86 HIS A N 1
ATOM 661 C CA . HIS A 1 86 ? 17.259 -7.056 -14.827 1.00 71.25 86 HIS A CA 1
ATOM 662 C C . HIS A 1 86 ? 17.483 -7.103 -13.303 1.00 71.25 86 HIS A C 1
ATOM 664 O O . HIS A 1 86 ? 18.504 -7.631 -12.862 1.00 71.25 86 HIS A O 1
ATOM 670 N N . PRO A 1 87 ? 16.541 -6.613 -12.476 1.00 66.69 87 PRO A N 1
ATOM 671 C CA . PRO A 1 87 ? 16.750 -6.425 -11.035 1.00 66.69 87 PRO A CA 1
ATOM 672 C C . PRO A 1 87 ? 16.933 -7.731 -10.249 1.00 66.69 87 PRO A C 1
ATOM 674 O O . PRO A 1 87 ? 17.393 -7.708 -9.112 1.00 66.69 87 PRO A O 1
ATOM 677 N N . PHE A 1 88 ? 16.593 -8.871 -10.855 1.00 68.50 88 PHE A N 1
ATOM 678 C CA . PHE A 1 88 ? 16.775 -10.204 -10.272 1.00 68.50 88 PHE A CA 1
ATOM 679 C C . PHE A 1 88 ? 17.922 -11.003 -10.901 1.00 68.50 88 PHE A C 1
ATOM 681 O O . PHE A 1 88 ? 18.213 -12.103 -10.439 1.00 68.50 88 PHE A O 1
ATOM 688 N N . LEU A 1 89 ? 18.575 -10.482 -11.948 1.00 65.62 89 LEU A N 1
ATOM 689 C CA . LEU A 1 89 ? 19.780 -11.103 -12.493 1.00 65.62 89 LEU A CA 1
ATOM 690 C C . LEU A 1 89 ? 20.975 -10.394 -11.867 1.00 65.62 89 LEU A C 1
ATOM 692 O O . LEU A 1 89 ? 21.324 -9.277 -12.242 1.00 65.62 89 LEU A O 1
ATOM 696 N N . HIS A 1 90 ? 21.588 -11.041 -10.878 1.00 56.19 90 HIS A N 1
ATOM 697 C CA . HIS A 1 90 ? 22.882 -10.613 -10.370 1.00 56.19 90 HIS A CA 1
ATOM 698 C C . HIS A 1 90 ? 23.866 -10.548 -11.541 1.00 56.19 90 HIS A C 1
ATOM 700 O O . HIS A 1 90 ? 24.241 -11.573 -12.108 1.00 56.19 90 HIS A O 1
ATOM 706 N N . HIS A 1 91 ? 24.317 -9.344 -11.884 1.00 54.69 91 HIS A N 1
ATOM 707 C CA . HIS A 1 91 ? 25.550 -9.196 -12.635 1.00 54.69 91 HIS A CA 1
ATOM 708 C C . HIS A 1 91 ? 26.657 -9.687 -11.695 1.00 54.69 91 HIS A C 1
ATOM 710 O O . HIS A 1 91 ? 26.994 -9.015 -10.718 1.00 54.69 91 HIS A O 1
ATOM 716 N N . GLN A 1 92 ? 27.190 -10.887 -11.934 1.00 53.97 92 GLN A N 1
ATOM 717 C CA . GLN A 1 92 ? 28.537 -11.190 -11.473 1.00 53.97 92 GLN A CA 1
ATOM 718 C C . GLN A 1 92 ? 29.435 -10.185 -12.192 1.00 53.97 92 GLN A C 1
ATOM 720 O O . GLN A 1 92 ? 29.782 -10.396 -13.347 1.00 53.97 92 GLN A O 1
ATOM 725 N N . GLN A 1 93 ? 29.738 -9.042 -11.570 1.00 52.50 93 GLN A N 1
ATOM 726 C CA . GLN A 1 93 ? 30.824 -8.211 -12.074 1.00 52.50 93 GLN A CA 1
ATOM 727 C C . GLN A 1 93 ? 32.096 -9.049 -11.917 1.00 52.50 93 GLN A C 1
ATOM 729 O O . GLN A 1 93 ? 32.437 -9.386 -10.778 1.00 52.50 93 GLN A O 1
ATOM 734 N N . PRO A 1 94 ? 32.787 -9.430 -13.008 1.00 49.94 94 PRO A N 1
ATOM 735 C CA . PRO A 1 94 ? 34.129 -9.961 -12.862 1.00 49.94 94 PRO A CA 1
ATOM 736 C C . PRO A 1 94 ? 34.991 -8.893 -12.169 1.00 49.94 94 PRO A C 1
ATOM 738 O O . PRO A 1 94 ? 34.744 -7.693 -12.350 1.00 49.94 94 PRO A O 1
ATOM 741 N N . PRO A 1 95 ? 35.969 -9.295 -11.339 1.00 52.84 95 PRO A N 1
ATOM 742 C CA . PRO A 1 95 ? 36.837 -8.353 -10.650 1.00 52.84 95 PRO A CA 1
ATOM 743 C C . PRO A 1 95 ? 37.476 -7.402 -11.667 1.00 52.84 95 PRO A C 1
ATOM 745 O O . PRO A 1 95 ? 38.081 -7.832 -12.650 1.00 52.84 95 PRO A O 1
ATOM 748 N N . GLN A 1 96 ? 37.303 -6.100 -11.437 1.00 56.53 96 GLN A N 1
ATOM 749 C CA . GLN A 1 96 ? 37.925 -5.039 -12.223 1.00 56.53 96 GLN A CA 1
ATOM 750 C C . GLN A 1 96 ? 39.445 -5.148 -12.031 1.00 56.53 96 GLN A C 1
ATOM 752 O O . GLN A 1 96 ? 39.994 -4.659 -11.044 1.00 56.53 96 GLN A O 1
ATOM 757 N N . HIS A 1 97 ? 40.131 -5.836 -12.944 1.00 53.50 97 HIS A N 1
ATOM 758 C CA . HIS A 1 97 ? 41.586 -5.800 -13.020 1.00 53.50 97 HIS A CA 1
ATOM 759 C C . HIS A 1 97 ? 42.001 -4.390 -13.451 1.00 53.50 97 HIS A C 1
ATOM 761 O O . HIS A 1 97 ? 42.010 -4.068 -14.638 1.00 53.50 97 HIS A O 1
ATOM 767 N N . TYR A 1 98 ? 42.341 -3.543 -12.479 1.00 54.69 98 TYR A N 1
ATOM 768 C CA . TYR A 1 98 ? 43.024 -2.280 -12.729 1.00 54.69 98 TYR A CA 1
ATOM 769 C C . TYR A 1 98 ? 44.378 -2.578 -13.388 1.00 54.69 98 TYR A C 1
ATOM 771 O O . TYR A 1 98 ? 45.336 -2.952 -12.712 1.00 54.69 98 TYR A O 1
ATOM 779 N N . HIS A 1 99 ? 44.467 -2.438 -14.712 1.00 54.44 99 HIS A N 1
ATOM 780 C CA . HIS A 1 99 ? 45.751 -2.424 -15.406 1.00 54.44 99 HIS A CA 1
ATOM 781 C C . HIS A 1 99 ? 46.464 -1.110 -15.071 1.00 54.44 99 HIS A C 1
ATOM 783 O O . HIS A 1 99 ? 46.171 -0.062 -15.642 1.00 54.44 99 HIS A O 1
ATOM 789 N N . HIS A 1 100 ? 47.395 -1.176 -14.121 1.00 53.88 100 HIS A N 1
ATOM 790 C CA . HIS A 1 100 ? 48.395 -0.137 -13.897 1.00 53.88 100 HIS A CA 1
ATOM 791 C C . HIS A 1 100 ? 49.311 -0.092 -15.131 1.00 53.88 100 HIS A C 1
ATOM 793 O O . HIS A 1 100 ? 50.160 -0.962 -15.312 1.00 53.88 100 HIS A O 1
ATOM 799 N N . HIS A 1 101 ? 49.119 0.890 -16.013 1.00 54.16 101 HIS A N 1
ATOM 800 C CA . HIS A 1 101 ? 50.127 1.235 -17.014 1.00 54.16 101 HIS A CA 1
ATOM 801 C C . HIS A 1 101 ? 51.223 2.046 -16.317 1.00 54.16 101 HIS A C 1
ATOM 803 O O . HIS A 1 101 ? 51.028 3.216 -15.995 1.00 54.16 101 HIS A O 1
ATOM 809 N N . HIS A 1 102 ? 52.354 1.394 -16.047 1.00 50.56 102 HIS A N 1
ATOM 810 C CA . HIS A 1 102 ? 53.604 2.069 -15.719 1.00 50.56 102 HIS A CA 1
ATOM 811 C C . HIS A 1 102 ? 54.233 2.587 -17.018 1.00 50.56 102 HIS A C 1
ATOM 813 O O . HIS A 1 102 ? 54.514 1.798 -17.920 1.00 50.56 102 HIS A O 1
ATOM 819 N N . HIS A 1 103 ? 54.432 3.903 -17.086 1.00 56.66 103 HIS A N 1
ATOM 820 C CA . HIS A 1 103 ? 55.412 4.548 -17.956 1.00 56.66 103 HIS A CA 1
ATOM 821 C C . HIS A 1 103 ? 56.670 4.856 -17.147 1.00 56.66 103 HIS A C 1
ATOM 823 O O . HIS A 1 103 ? 56.518 5.166 -15.940 1.00 56.66 103 HIS A O 1
#

Foldseek 3Di:
DDDPPPPPCDPVNDDPVVVLVVLLPDPDPVVLVVQLVPDVSSVVSSLANDQADEDAEEDPCPVCNCVSRVNHPHYHDCRYPPHPDDNPDDDPPDPPPPPPDDD